Protein AF-A0A1J5I561-F1 (afdb_monomer_lite)

Secondary structure (DSSP, 8-state):
--HHHHHHHHHHHHHHHTTS-TTHHHHHHHHHHHH-HHHHHHHHHHTT--HHHHHHHHHS-HHHHHHHT--

Foldseek 3Di:
DDPVVLVVVLVVCLVVLLPDDPLVNLLVLLVLCLVPVVSSLSNCVSNVHDSVSSVVLVPDDPVVSCVVSVD

pLDDT: mean 96.18, std 3.51, range [74.06, 98.19]

Radius of gyration: 11.68 Å; chains: 1; bounding box: 26×23×29 Å

Structure (mmCIF, N/CA/C/O backbone):
data_AF-A0A1J5I561-F1
#
_entry.id   AF-A0A1J5I561-F1
#
loop_
_atom_site.group_PDB
_atom_site.id
_atom_site.type_symbol
_atom_site.label_atom_id
_atom_site.label_alt_id
_atom_site.label_comp_id
_atom_site.label_asym_id
_atom_site.label_entity_id
_atom_site.label_seq_id
_atom_site.pdbx_PDB_ins_code
_atom_site.Cartn_x
_atom_site.Cartn_y
_atom_site.Cartn_z
_atom_site.occupancy
_atom_site.B_iso_or_equiv
_atom_site.auth_seq_id
_atom_site.auth_comp_id
_atom_site.auth_asym_id
_atom_site.auth_atom_id
_atom_site.pdbx_PDB_model_num
ATOM 1 N N . MET A 1 1 ? 15.064 4.880 -12.907 1.00 74.06 1 MET A N 1
ATOM 2 C CA . MET A 1 1 ? 14.811 3.496 -12.456 1.00 74.06 1 MET A CA 1
ATOM 3 C C . MET A 1 1 ? 14.426 2.663 -13.659 1.00 74.06 1 MET A C 1
ATOM 5 O O . MET A 1 1 ? 13.637 3.135 -14.472 1.00 74.06 1 MET A O 1
ATOM 9 N N . THR A 1 2 ? 14.993 1.469 -13.788 1.00 96.06 2 THR A N 1
ATOM 10 C CA . THR A 1 2 ? 14.576 0.484 -14.794 1.00 96.06 2 THR A CA 1
ATOM 11 C C . THR A 1 2 ? 13.227 -0.142 -14.413 1.00 96.06 2 THR A C 1
ATOM 13 O O . THR A 1 2 ? 12.700 0.105 -13.325 1.00 96.06 2 THR A O 1
ATOM 16 N N . VAL A 1 3 ? 12.633 -0.943 -15.305 1.00 93.62 3 VAL A N 1
ATOM 17 C CA . VAL A 1 3 ? 11.435 -1.739 -14.970 1.00 93.62 3 VAL A CA 1
ATOM 18 C C . VAL A 1 3 ? 11.740 -2.680 -13.801 1.00 93.62 3 VAL A C 1
ATOM 20 O O . VAL A 1 3 ? 11.027 -2.647 -12.805 1.00 93.62 3 VAL A O 1
ATOM 23 N N . THR A 1 4 ? 12.864 -3.396 -13.867 1.00 96.69 4 THR A N 1
ATOM 24 C CA . THR A 1 4 ? 13.336 -4.300 -12.812 1.00 96.69 4 THR A CA 1
ATOM 25 C C . THR A 1 4 ? 13.504 -3.597 -11.463 1.00 96.69 4 THR A C 1
ATOM 27 O O . THR A 1 4 ? 13.055 -4.118 -10.446 1.00 96.69 4 THR A O 1
ATOM 30 N N . ASP A 1 5 ? 14.073 -2.385 -11.434 1.00 97.38 5 ASP A N 1
ATOM 31 C CA . ASP A 1 5 ? 14.219 -1.630 -10.178 1.00 97.38 5 ASP A CA 1
ATOM 32 C C . ASP A 1 5 ? 12.861 -1.298 -9.547 1.00 97.38 5 ASP A C 1
ATOM 34 O O . ASP A 1 5 ? 12.721 -1.312 -8.323 1.00 97.38 5 ASP A O 1
ATOM 38 N N . ARG A 1 6 ? 11.848 -0.986 -10.369 1.00 95.75 6 ARG A N 1
ATOM 39 C CA . ARG A 1 6 ? 10.488 -0.713 -9.879 1.00 95.75 6 ARG A CA 1
ATOM 40 C C . ARG A 1 6 ? 9.832 -1.974 -9.329 1.00 95.75 6 ARG A C 1
ATOM 42 O O . ARG A 1 6 ? 9.160 -1.899 -8.304 1.00 95.75 6 ARG A O 1
ATOM 49 N N . ASP A 1 7 ? 10.054 -3.115 -9.969 1.00 96.56 7 ASP A N 1
ATOM 50 C CA . ASP A 1 7 ? 9.518 -4.402 -9.523 1.00 96.56 7 ASP A CA 1
ATOM 51 C C . ASP A 1 7 ? 10.136 -4.820 -8.182 1.00 96.56 7 ASP A C 1
ATOM 53 O O . ASP A 1 7 ? 9.409 -5.169 -7.250 1.00 96.56 7 ASP A O 1
ATOM 57 N N . HIS A 1 8 ? 11.459 -4.681 -8.041 1.00 98.00 8 HIS A N 1
ATOM 58 C CA . HIS A 1 8 ? 12.154 -4.896 -6.770 1.00 98.00 8 HIS A CA 1
ATOM 59 C C . HIS A 1 8 ? 11.661 -3.942 -5.679 1.00 98.00 8 HIS A C 1
ATOM 61 O O . HIS A 1 8 ? 11.429 -4.369 -4.549 1.00 98.00 8 HIS A O 1
ATOM 67 N N . LEU A 1 9 ? 11.456 -2.660 -6.004 1.00 97.38 9 LEU A N 1
AT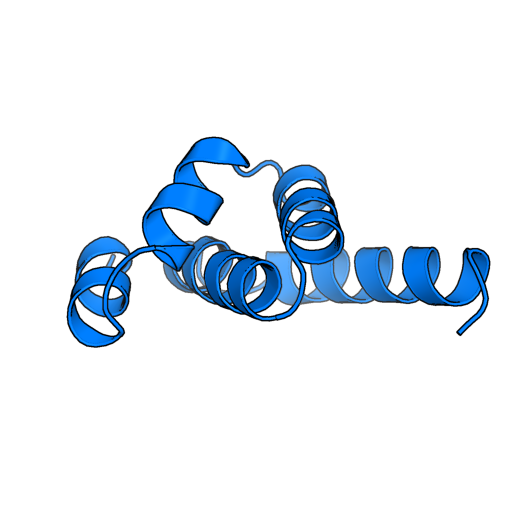OM 68 C CA . LEU A 1 9 ? 10.933 -1.686 -5.048 1.00 97.38 9 LEU A CA 1
ATOM 69 C C . LEU A 1 9 ? 9.545 -2.093 -4.535 1.00 97.38 9 LEU A C 1
ATOM 71 O O . LEU A 1 9 ? 9.320 -2.080 -3.326 1.00 97.38 9 LEU A O 1
ATOM 75 N N . VAL A 1 10 ? 8.633 -2.489 -5.429 1.00 97.81 10 VAL A N 1
ATOM 76 C CA . VAL A 1 10 ? 7.298 -2.970 -5.040 1.00 97.81 10 VAL A CA 1
ATOM 77 C C . VAL A 1 10 ? 7.408 -4.208 -4.147 1.00 97.81 10 VAL A C 1
ATOM 79 O O . VAL A 1 10 ? 6.795 -4.232 -3.082 1.00 97.81 10 VAL A O 1
ATOM 82 N N . GLY A 1 11 ? 8.221 -5.200 -4.525 1.00 98.00 11 GLY A N 1
ATOM 83 C CA . GLY A 1 11 ? 8.413 -6.424 -3.737 1.00 98.00 11 GLY A CA 1
ATOM 84 C C . GLY A 1 11 ? 8.968 -6.162 -2.333 1.00 98.00 11 GLY A C 1
ATOM 85 O O . GLY A 1 11 ? 8.460 -6.708 -1.351 1.00 98.00 11 GLY A O 1
ATOM 86 N N . ASN A 1 12 ? 9.952 -5.268 -2.214 1.00 98.19 12 ASN A N 1
ATOM 87 C CA . ASN A 1 12 ? 10.521 -4.865 -0.927 1.00 98.19 12 ASN A CA 1
ATOM 88 C C . ASN A 1 12 ? 9.482 -4.160 -0.046 1.00 98.19 12 ASN A C 1
ATOM 90 O O . ASN A 1 12 ? 9.364 -4.469 1.141 1.00 98.19 12 ASN A O 1
ATOM 94 N N . ILE A 1 13 ? 8.702 -3.238 -0.621 1.00 98.00 13 ILE A N 1
ATOM 95 C CA . ILE A 1 13 ? 7.640 -2.537 0.110 1.00 98.00 13 ILE A CA 1
ATOM 96 C C . ILE A 1 13 ? 6.590 -3.532 0.598 1.00 98.00 13 ILE A C 1
ATOM 98 O O . ILE A 1 13 ? 6.266 -3.506 1.777 1.00 98.00 13 ILE A O 1
ATOM 102 N N . VAL A 1 14 ? 6.088 -4.417 -0.265 1.00 98.00 14 VAL A N 1
ATOM 103 C CA . VAL A 1 14 ? 5.079 -5.428 0.099 1.00 98.00 14 VAL A CA 1
ATOM 104 C C . VAL A 1 14 ? 5.585 -6.324 1.232 1.00 98.00 14 VAL A C 1
ATOM 106 O O . VAL A 1 14 ? 4.886 -6.510 2.227 1.00 98.00 14 VAL A O 1
ATOM 109 N N . THR A 1 15 ? 6.825 -6.809 1.128 1.00 97.94 15 THR A N 1
ATOM 110 C CA . THR A 1 15 ? 7.445 -7.688 2.134 1.00 97.94 15 THR A CA 1
ATOM 111 C C . THR A 1 15 ? 7.511 -7.029 3.511 1.00 97.94 15 THR A C 1
ATOM 113 O O . THR A 1 15 ? 7.175 -7.651 4.517 1.00 97.94 15 THR A O 1
ATOM 116 N N . HIS A 1 16 ? 7.927 -5.763 3.579 1.00 97.56 16 HIS A N 1
ATOM 117 C CA . HIS A 1 16 ? 8.099 -5.076 4.859 1.00 97.56 16 HIS A CA 1
ATOM 118 C C . HIS A 1 16 ? 6.810 -4.436 5.385 1.00 97.56 16 HIS A C 1
ATOM 120 O O . HIS A 1 16 ? 6.562 -4.456 6.590 1.00 97.56 16 HIS A O 1
ATOM 126 N N . LEU A 1 17 ? 5.969 -3.887 4.508 1.00 96.94 17 LEU A N 1
ATOM 127 C CA . LEU A 1 17 ? 4.712 -3.248 4.892 1.00 96.94 17 LEU A CA 1
ATOM 128 C C . LEU A 1 17 ? 3.668 -4.276 5.348 1.00 96.94 17 LEU A C 1
ATOM 130 O O . LEU A 1 17 ? 2.873 -3.957 6.229 1.00 96.94 17 LEU A O 1
ATOM 134 N N . GLY A 1 18 ? 3.715 -5.515 4.846 1.00 94.88 18 GLY A N 1
ATOM 135 C CA . GLY A 1 18 ? 2.844 -6.602 5.307 1.00 94.88 18 GLY A CA 1
ATOM 136 C C . GLY A 1 18 ? 3.014 -6.953 6.793 1.00 94.88 18 GLY A C 1
ATOM 137 O O . GLY A 1 18 ? 2.084 -7.459 7.415 1.00 94.88 18 GLY A O 1
ATOM 138 N N . ALA A 1 19 ? 4.166 -6.630 7.393 1.00 95.62 19 ALA A N 1
ATOM 139 C CA . ALA A 1 19 ? 4.410 -6.788 8.830 1.00 95.62 19 ALA A CA 1
ATOM 140 C C . ALA A 1 19 ? 3.901 -5.600 9.674 1.00 95.62 19 ALA A C 1
ATOM 142 O O . ALA A 1 19 ? 3.926 -5.654 10.906 1.00 95.62 19 ALA A O 1
ATOM 143 N N . ALA A 1 20 ? 3.452 -4.512 9.042 1.00 96.38 20 ALA A N 1
ATOM 144 C CA . ALA A 1 20 ? 2.876 -3.376 9.748 1.00 96.38 20 ALA A CA 1
ATOM 145 C C . ALA A 1 20 ? 1.460 -3.693 10.255 1.00 96.38 20 ALA A C 1
ATOM 147 O O . ALA A 1 20 ? 0.778 -4.587 9.751 1.00 96.38 20 ALA A O 1
ATOM 148 N N . GLN A 1 21 ? 0.984 -2.905 11.227 1.00 96.62 21 GLN A N 1
ATOM 149 C CA . GLN A 1 21 ? -0.399 -2.996 11.705 1.00 96.62 21 GLN A CA 1
ATOM 150 C C . GLN A 1 21 ? -1.376 -2.904 10.526 1.00 96.62 21 GLN A C 1
ATOM 152 O O . GLN A 1 21 ? -1.207 -2.043 9.661 1.00 96.62 21 GLN A O 1
ATOM 157 N N . GLN A 1 22 ? -2.425 -3.731 10.536 1.00 94.56 22 GLN A N 1
ATOM 158 C CA . GLN A 1 22 ? -3.403 -3.830 9.443 1.00 94.56 22 GLN A CA 1
ATOM 159 C C . GLN A 1 22 ? -3.984 -2.476 9.031 1.00 94.56 22 GLN A C 1
ATOM 161 O O . GLN A 1 22 ? -4.164 -2.206 7.856 1.00 94.56 22 GLN A O 1
ATOM 166 N N . ARG A 1 23 ? -4.171 -1.565 9.982 1.00 96.06 23 ARG A N 1
ATOM 167 C CA . ARG A 1 23 ? -4.645 -0.198 9.736 1.00 96.06 23 ARG A CA 1
ATOM 168 C C . ARG A 1 23 ? -3.648 0.708 9.002 1.00 96.06 23 ARG A C 1
ATOM 170 O O . ARG A 1 23 ? -4.026 1.648 8.306 1.00 96.06 23 ARG A O 1
ATOM 177 N N . ILE A 1 24 ? -2.348 0.459 9.176 1.00 96.62 24 ILE A N 1
ATOM 178 C CA . ILE A 1 24 ? -1.263 1.242 8.564 1.00 96.62 24 ILE A CA 1
ATOM 179 C C . ILE A 1 24 ? -1.108 0.858 7.095 1.00 96.62 24 ILE A C 1
ATOM 181 O O . ILE A 1 24 ? -0.855 1.729 6.266 1.00 96.62 24 ILE A O 1
ATOM 185 N N . GLN A 1 25 ? -1.314 -0.417 6.777 1.00 97.25 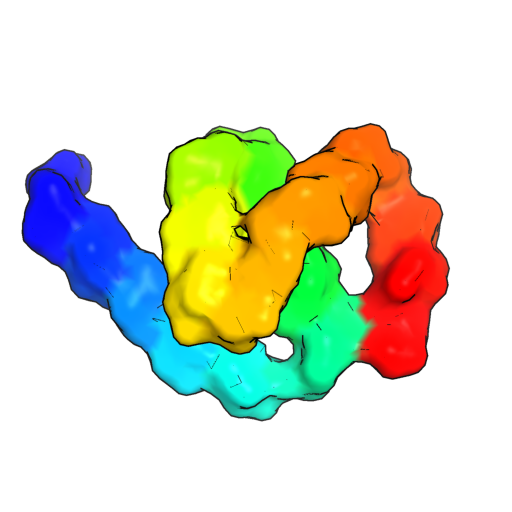25 GLN A N 1
ATOM 186 C CA . GLN A 1 25 ? -1.207 -0.973 5.434 1.00 97.25 25 GLN A CA 1
ATOM 187 C C . GLN A 1 25 ? -2.003 -0.172 4.373 1.00 97.25 25 GLN A C 1
ATOM 189 O O . GLN A 1 25 ? -1.373 0.445 3.507 1.00 97.25 25 GLN A O 1
ATOM 194 N N . PRO A 1 26 ? -3.344 -0.041 4.455 1.00 96.88 26 PRO A N 1
ATOM 195 C CA . PRO A 1 26 ? -4.132 0.698 3.470 1.00 96.88 26 PRO A CA 1
ATOM 196 C C . PRO A 1 26 ? -3.869 2.208 3.521 1.00 96.88 26 PRO A C 1
ATOM 198 O O . PRO A 1 26 ? -3.913 2.878 2.489 1.00 96.88 26 PRO A O 1
ATOM 201 N N . ARG A 1 27 ? -3.526 2.763 4.694 1.00 97.81 27 ARG A N 1
ATOM 202 C CA . ARG A 1 27 ? -3.155 4.182 4.824 1.00 97.81 27 ARG A CA 1
ATOM 203 C C . ARG A 1 27 ? -1.893 4.504 4.028 1.00 97.81 27 ARG A C 1
ATOM 205 O O . ARG A 1 27 ? -1.850 5.531 3.349 1.00 97.81 27 ARG A O 1
ATOM 212 N N . GLN A 1 28 ? -0.882 3.646 4.126 1.00 98.00 28 GLN A N 1
ATOM 213 C CA . GLN A 1 28 ? 0.381 3.815 3.423 1.00 98.00 28 GLN A CA 1
ATOM 214 C C . GLN A 1 28 ? 0.206 3.583 1.919 1.00 98.00 28 GLN A C 1
ATOM 216 O O . GLN A 1 28 ? 0.664 4.406 1.129 1.00 98.00 28 GLN A O 1
ATOM 221 N N . CYS A 1 29 ? -0.538 2.548 1.511 1.00 97.75 29 CYS A N 1
ATOM 222 C CA . CYS A 1 29 ? -0.886 2.339 0.103 1.00 97.75 29 CYS A CA 1
ATOM 223 C C . CYS A 1 29 ? -1.599 3.554 -0.505 1.00 97.75 29 CYS A C 1
ATOM 225 O O . CYS A 1 29 ? -1.282 3.962 -1.619 1.00 97.75 29 CYS A O 1
ATOM 227 N N . ALA A 1 30 ? -2.483 4.211 0.252 1.00 98.06 30 ALA A N 1
ATOM 228 C CA . ALA A 1 30 ? -3.154 5.420 -0.210 1.00 98.06 30 ALA A CA 1
ATOM 229 C C . ALA A 1 30 ? -2.181 6.595 -0.410 1.00 98.06 30 ALA A C 1
ATOM 231 O O . ALA A 1 30 ? -2.419 7.458 -1.251 1.00 98.06 30 ALA A O 1
ATOM 232 N N . LEU A 1 31 ? -1.088 6.670 0.357 1.00 98.19 31 LEU A N 1
ATOM 233 C CA . LEU A 1 31 ? -0.033 7.664 0.129 1.00 98.19 31 LEU A CA 1
ATOM 234 C C . LEU A 1 31 ? 0.775 7.344 -1.131 1.00 98.19 31 LEU A C 1
ATOM 236 O O . LEU A 1 31 ? 1.071 8.267 -1.886 1.00 98.19 31 LEU A O 1
ATOM 240 N N . PHE A 1 32 ? 1.053 6.066 -1.402 1.00 98.00 32 PHE A N 1
ATOM 241 C CA . PHE A 1 32 ? 1.678 5.660 -2.660 1.00 98.00 32 PHE A CA 1
ATOM 242 C C . PHE A 1 32 ? 0.799 6.009 -3.863 1.00 98.00 32 PHE A C 1
ATOM 244 O O . PHE A 1 32 ? 1.308 6.633 -4.783 1.00 98.00 32 PHE A O 1
ATOM 251 N N . CYS A 1 33 ? -0.516 5.755 -3.812 1.00 97.00 33 CYS A N 1
ATOM 252 C CA . CYS A 1 33 ? -1.442 6.163 -4.879 1.00 97.00 33 CYS A CA 1
ATOM 253 C C . CYS A 1 33 ? -1.464 7.681 -5.120 1.00 97.00 33 CYS A C 1
ATOM 255 O O . CYS A 1 33 ? -1.637 8.113 -6.255 1.00 97.00 33 CYS A O 1
ATOM 257 N N . LYS A 1 34 ? -1.297 8.506 -4.072 1.00 96.56 34 LYS A N 1
ATOM 258 C CA . LYS A 1 34 ? -1.199 9.970 -4.237 1.00 96.56 34 LYS A CA 1
ATOM 259 C C . LYS A 1 34 ? 0.100 10.405 -4.911 1.00 96.56 34 LYS A C 1
ATOM 261 O O . LYS A 1 34 ? 0.109 11.462 -5.531 1.00 96.56 34 LYS A O 1
ATOM 266 N N . ALA A 1 35 ? 1.180 9.649 -4.727 1.00 96.94 35 ALA A N 1
ATOM 267 C CA . ALA A 1 35 ? 2.463 9.929 -5.359 1.00 96.94 35 ALA A CA 1
ATOM 268 C C . ALA A 1 35 ? 2.481 9.442 -6.815 1.00 96.94 35 ALA A C 1
ATOM 270 O O . ALA A 1 35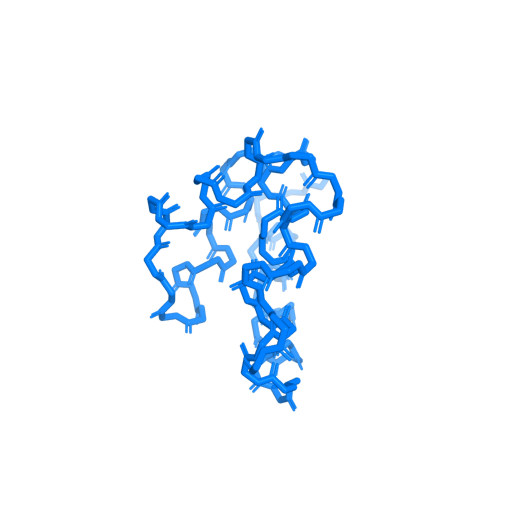 ? 2.898 10.183 -7.699 1.00 96.94 35 ALA A O 1
ATOM 271 N N . ASP A 1 36 ? 2.006 8.219 -7.050 1.00 96.94 36 ASP A N 1
ATOM 272 C CA . ASP A 1 36 ? 1.866 7.600 -8.365 1.00 96.94 36 ASP A CA 1
ATOM 273 C C . ASP A 1 36 ? 0.779 6.510 -8.311 1.00 96.94 36 ASP A C 1
ATOM 275 O O . ASP A 1 36 ? 0.832 5.582 -7.495 1.00 96.94 36 ASP A O 1
ATOM 279 N N . GLN A 1 37 ? -0.236 6.633 -9.171 1.00 95.75 37 GLN A N 1
ATOM 280 C CA . GLN A 1 37 ? -1.418 5.770 -9.124 1.00 95.75 37 GLN A CA 1
ATOM 281 C C . GLN A 1 37 ? -1.093 4.311 -9.479 1.00 95.75 37 GLN A C 1
ATOM 283 O O . GLN A 1 37 ? -1.600 3.404 -8.820 1.00 95.75 37 GLN A O 1
ATOM 288 N N . ASP A 1 38 ? -0.239 4.067 -10.478 1.00 95.25 38 ASP A N 1
ATOM 289 C CA . ASP A 1 38 ? 0.159 2.709 -10.871 1.00 95.25 38 ASP A CA 1
ATOM 290 C C . ASP A 1 38 ? 0.980 2.048 -9.760 1.00 95.25 38 ASP A C 1
ATOM 292 O O . ASP A 1 38 ? 0.687 0.933 -9.330 1.00 95.25 38 ASP A O 1
ATOM 296 N N . HIS A 1 39 ? 1.953 2.771 -9.210 1.00 96.38 39 HIS A N 1
ATOM 297 C CA . HIS A 1 39 ?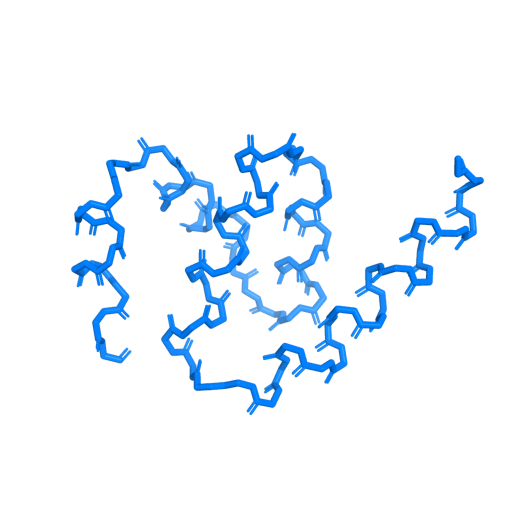 2.783 2.280 -8.122 1.00 96.38 39 HIS A CA 1
ATOM 298 C C . HIS A 1 39 ? 1.950 1.907 -6.891 1.00 96.38 39 HIS A C 1
ATOM 300 O O . HIS A 1 39 ? 2.104 0.813 -6.344 1.00 96.38 39 HIS A O 1
ATOM 306 N N . GLY A 1 40 ? 1.028 2.781 -6.480 1.00 96.81 40 GLY A N 1
ATOM 307 C CA . GLY A 1 40 ? 0.141 2.512 -5.353 1.00 96.81 40 GLY A CA 1
ATOM 308 C C . GLY A 1 40 ? -0.768 1.302 -5.577 1.00 96.81 40 GLY A C 1
ATOM 309 O O . GLY A 1 40 ? -0.888 0.468 -4.677 1.00 96.81 40 GLY A O 1
ATOM 310 N N . ARG A 1 41 ? -1.327 1.139 -6.787 1.00 96.44 41 ARG A N 1
ATOM 311 C CA . ARG A 1 41 ? -2.112 -0.050 -7.172 1.00 96.44 41 ARG A CA 1
ATOM 312 C C . ARG A 1 41 ? -1.290 -1.328 -7.090 1.00 96.44 41 ARG A C 1
ATOM 314 O O . ARG A 1 41 ? -1.761 -2.324 -6.549 1.00 96.44 41 ARG A O 1
ATOM 321 N N . ARG A 1 42 ? -0.055 -1.299 -7.592 1.00 97.56 42 ARG A N 1
ATOM 322 C CA . ARG A 1 42 ? 0.849 -2.455 -7.576 1.00 97.56 42 ARG A CA 1
ATOM 323 C C . ARG A 1 42 ? 1.223 -2.873 -6.156 1.00 97.56 42 ARG A C 1
ATOM 325 O O . ARG A 1 42 ? 1.226 -4.065 -5.861 1.00 97.56 42 ARG A O 1
ATOM 332 N N . VAL A 1 43 ? 1.488 -1.912 -5.270 1.00 97.94 43 VAL A N 1
ATOM 333 C CA . VAL A 1 43 ? 1.745 -2.199 -3.850 1.00 97.94 43 VAL A CA 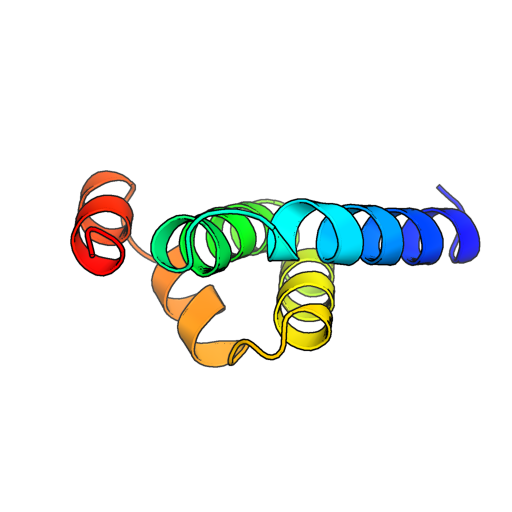1
ATOM 334 C C . VAL A 1 43 ? 0.482 -2.732 -3.164 1.00 97.94 43 VAL A C 1
ATOM 336 O O . VAL A 1 43 ? 0.564 -3.731 -2.457 1.00 97.94 43 VAL A O 1
ATOM 339 N N . ALA A 1 44 ? -0.685 -2.117 -3.392 1.00 97.50 44 ALA A N 1
ATOM 340 C CA . ALA A 1 44 ? -1.958 -2.575 -2.828 1.00 97.50 44 ALA A CA 1
ATOM 341 C C . ALA A 1 44 ? -2.289 -4.019 -3.244 1.00 97.50 44 ALA A C 1
ATOM 343 O O . ALA A 1 44 ? -2.575 -4.849 -2.383 1.00 97.50 44 ALA A O 1
ATOM 344 N N . ALA A 1 45 ? -2.153 -4.338 -4.535 1.00 96.94 45 ALA A N 1
ATOM 345 C CA . ALA A 1 45 ? -2.368 -5.682 -5.062 1.00 96.94 45 ALA A CA 1
ATOM 346 C C . ALA A 1 45 ? -1.399 -6.707 -4.450 1.00 96.94 45 ALA A C 1
ATOM 348 O O . ALA A 1 45 ? -1.825 -7.785 -4.044 1.00 96.94 45 ALA A O 1
ATOM 349 N N . GLY A 1 46 ? -0.112 -6.361 -4.321 1.00 96.31 46 GLY A N 1
ATOM 350 C CA . GLY A 1 46 ? 0.877 -7.226 -3.671 1.00 96.31 46 GLY A CA 1
ATOM 351 C C . GLY A 1 46 ? 0.592 -7.480 -2.186 1.00 96.31 46 GLY A C 1
ATOM 352 O O . GLY A 1 46 ? 0.967 -8.524 -1.664 1.00 96.31 46 GLY A O 1
ATOM 353 N N . MET A 1 47 ? -0.114 -6.563 -1.519 1.00 95.00 47 MET A N 1
ATOM 354 C CA . MET A 1 47 ? -0.567 -6.725 -0.134 1.00 95.00 47 MET A CA 1
ATOM 355 C C . MET A 1 47 ? -1.941 -7.403 -0.005 1.00 95.00 47 MET A C 1
ATOM 357 O O . MET A 1 47 ? -2.435 -7.561 1.109 1.00 95.00 47 MET A O 1
ATOM 361 N N . GLY A 1 48 ? -2.584 -7.785 -1.114 1.00 95.81 48 GLY A N 1
ATOM 362 C CA . GLY A 1 48 ? -3.936 -8.351 -1.100 1.00 95.81 48 GLY A CA 1
ATOM 363 C C . GLY A 1 48 ? -5.032 -7.348 -0.714 1.00 95.81 48 GLY A C 1
ATOM 364 O O . GLY A 1 48 ? -6.114 -7.754 -0.297 1.00 95.81 48 GLY A O 1
ATOM 365 N N . LEU A 1 49 ? -4.761 -6.044 -0.831 1.00 96.12 49 LEU A N 1
ATOM 366 C CA . LEU A 1 49 ? -5.735 -4.979 -0.594 1.00 96.12 49 LEU A CA 1
ATOM 367 C C . LEU A 1 49 ? -6.517 -4.671 -1.874 1.00 96.12 49 LEU A C 1
ATOM 369 O O . LEU A 1 49 ? -5.973 -4.750 -2.975 1.00 96.12 49 LEU A O 1
ATOM 373 N N . ASP A 1 50 ? -7.770 -4.241 -1.723 1.00 95.50 50 ASP A N 1
ATOM 374 C CA . ASP A 1 50 ? -8.576 -3.746 -2.840 1.00 95.50 50 ASP A CA 1
ATOM 375 C C . ASP A 1 50 ? -8.012 -2.411 -3.377 1.00 95.50 50 ASP A C 1
ATOM 377 O O . ASP A 1 50 ? -8.010 -1.411 -2.644 1.00 95.50 50 ASP A O 1
ATOM 381 N N . PRO A 1 51 ? -7.556 -2.349 -4.646 1.00 93.06 51 PRO A N 1
ATOM 382 C CA . PRO A 1 51 ? -7.035 -1.119 -5.233 1.00 93.06 51 PRO A CA 1
ATOM 383 C C . PRO A 1 51 ? -8.056 0.026 -5.231 1.00 93.06 51 PRO A C 1
ATOM 385 O O . PRO A 1 51 ? -7.679 1.171 -4.978 1.00 93.06 51 PRO A O 1
ATOM 388 N N . ALA A 1 52 ? -9.345 -0.269 -5.436 1.00 95.06 52 ALA A N 1
ATOM 389 C CA . ALA A 1 52 ? -10.388 0.754 -5.454 1.00 95.06 52 ALA A CA 1
ATOM 390 C C . ALA A 1 52 ? -10.575 1.394 -4.067 1.00 95.06 52 ALA A C 1
ATOM 392 O O . ALA A 1 52 ? -10.630 2.621 -3.949 1.00 95.06 52 ALA A O 1
ATOM 393 N N . GLY A 1 53 ? -10.586 0.587 -3.001 1.00 95.50 53 GLY A N 1
ATOM 394 C CA . GLY A 1 53 ? -10.606 1.077 -1.622 1.00 95.50 53 GLY A CA 1
ATOM 395 C C . GLY A 1 53 ? -9.397 1.953 -1.271 1.00 95.50 53 GLY A C 1
ATOM 396 O O . GLY A 1 53 ? -9.541 2.998 -0.631 1.00 95.50 53 GLY A O 1
ATOM 397 N N . VAL A 1 54 ? -8.200 1.584 -1.734 1.00 96.50 54 VAL A N 1
ATOM 398 C CA . VAL A 1 54 ? -6.981 2.383 -1.522 1.00 96.50 54 VAL A CA 1
ATOM 399 C C . VAL A 1 54 ? -7.033 3.714 -2.283 1.00 96.50 54 VAL A C 1
ATOM 401 O O . VAL A 1 54 ? -6.627 4.748 -1.746 1.00 96.50 54 VAL A O 1
ATOM 404 N N . GLU A 1 55 ? -7.553 3.726 -3.509 1.00 96.31 55 GLU A N 1
ATOM 405 C CA . GLU A 1 55 ? -7.753 4.954 -4.289 1.00 96.31 55 GLU A CA 1
ATOM 406 C C . GLU A 1 55 ? -8.778 5.889 -3.644 1.00 96.31 55 GLU A C 1
ATOM 408 O O . GLU A 1 55 ? -8.544 7.098 -3.560 1.00 96.31 55 GLU A O 1
ATOM 413 N N . ALA A 1 56 ? -9.866 5.340 -3.099 1.00 97.31 56 ALA A N 1
ATOM 414 C CA . ALA A 1 56 ? -10.833 6.117 -2.332 1.00 97.31 56 ALA A CA 1
ATOM 415 C C . ALA A 1 56 ? -10.171 6.787 -1.114 1.00 97.31 56 ALA A C 1
ATOM 417 O O . ALA A 1 56 ? -10.355 7.983 -0.887 1.00 97.31 56 ALA A O 1
ATOM 418 N N . LEU A 1 57 ? -9.323 6.062 -0.373 1.00 97.75 57 LEU A N 1
ATOM 419 C CA . LEU A 1 57 ? -8.536 6.628 0.732 1.00 97.75 57 LEU A CA 1
ATOM 420 C C . LEU A 1 57 ? -7.536 7.699 0.259 1.00 97.75 57 LEU A C 1
ATOM 422 O O . LEU A 1 57 ? -7.259 8.654 0.987 1.00 97.75 57 LEU A O 1
ATOM 426 N N . ALA A 1 58 ? -6.972 7.561 -0.942 1.00 97.62 58 ALA A N 1
ATOM 427 C CA . ALA A 1 58 ? -6.032 8.524 -1.517 1.00 97.62 58 ALA A CA 1
ATOM 428 C C . ALA A 1 58 ? -6.708 9.859 -1.878 1.00 97.62 58 ALA A C 1
ATOM 430 O O . ALA A 1 58 ? -6.090 10.926 -1.731 1.00 97.62 58 ALA A O 1
ATOM 431 N N . ALA A 1 59 ? -7.974 9.797 -2.302 1.00 97.50 59 ALA A N 1
ATOM 432 C CA . ALA A 1 59 ? -8.813 10.952 -2.610 1.00 97.50 59 ALA A CA 1
ATOM 433 C C . ALA A 1 59 ? -9.269 11.724 -1.357 1.00 97.50 59 ALA A C 1
ATOM 435 O O . ALA A 1 59 ? -9.575 12.911 -1.448 1.00 97.50 59 ALA A O 1
ATOM 436 N N . MET A 1 60 ? -9.266 11.090 -0.181 1.00 97.81 60 MET A N 1
ATOM 437 C CA . MET A 1 60 ? -9.617 11.744 1.082 1.00 97.81 60 MET A CA 1
ATOM 438 C C . MET A 1 60 ? -8.591 12.804 1.517 1.00 97.81 60 MET A C 1
ATOM 440 O O . MET A 1 60 ? -7.399 12.773 1.164 1.00 97.81 60 MET A O 1
ATOM 444 N N . SER A 1 61 ? -9.051 13.711 2.387 1.00 97.19 61 SER A N 1
ATOM 445 C CA . SER A 1 61 ? -8.168 14.565 3.183 1.00 97.19 61 SER A CA 1
ATOM 446 C C . SER A 1 61 ? -7.248 13.720 4.077 1.00 97.19 61 SER A C 1
ATOM 448 O O . SER A 1 61 ? -7.406 12.501 4.236 1.00 97.19 61 SER A O 1
ATOM 450 N N . ARG A 1 62 ? -6.227 14.353 4.659 1.00 95.38 62 ARG A N 1
ATOM 451 C CA . ARG A 1 62 ? -5.319 13.655 5.574 1.00 95.38 62 ARG A CA 1
ATOM 452 C C . ARG A 1 62 ? -6.065 13.200 6.827 1.00 95.38 62 ARG A C 1
ATOM 454 O O . ARG A 1 62 ? -5.924 12.039 7.207 1.00 95.38 62 ARG A O 1
ATOM 461 N N . GLU A 1 63 ? -6.851 14.084 7.435 1.00 97.00 63 GLU A N 1
ATOM 462 C CA . GLU A 1 63 ? -7.620 13.800 8.646 1.00 97.00 63 GLU A CA 1
ATOM 463 C C . GLU A 1 63 ? -8.625 12.665 8.417 1.00 97.00 63 GLU A C 1
ATOM 465 O O . GLU A 1 63 ? -8.701 11.728 9.216 1.00 97.00 63 GLU A O 1
ATOM 470 N N . ASP A 1 64 ? -9.352 12.704 7.298 1.00 98.00 64 ASP A N 1
ATOM 471 C CA . ASP A 1 64 ? -10.386 11.712 6.994 1.00 98.00 64 ASP A CA 1
ATOM 472 C C . ASP A 1 64 ? -9.792 10.335 6.735 1.00 98.00 64 ASP A C 1
ATOM 474 O O . ASP A 1 64 ? -10.291 9.342 7.256 1.00 98.00 64 ASP A O 1
ATOM 478 N N . ARG A 1 65 ? -8.670 10.261 6.016 1.00 97.50 65 ARG A N 1
ATOM 479 C CA . ARG A 1 65 ? -7.968 8.994 5.796 1.00 97.50 65 ARG A CA 1
ATOM 480 C C . ARG A 1 65 ? -7.407 8.409 7.083 1.00 97.50 65 ARG A C 1
ATOM 482 O O . ARG A 1 65 ? -7.452 7.193 7.259 1.00 97.50 65 ARG A O 1
ATOM 489 N N . VAL A 1 66 ? -6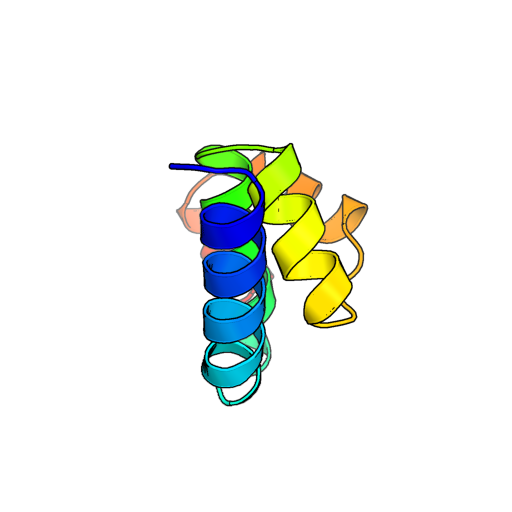.872 9.238 7.983 1.00 96.50 66 VAL A N 1
ATOM 490 C CA . VAL A 1 66 ? -6.423 8.770 9.305 1.00 96.50 66 VAL A CA 1
ATOM 491 C C . VAL A 1 66 ? -7.604 8.186 10.076 1.00 96.50 66 VAL A C 1
ATOM 493 O O . VAL A 1 66 ? -7.482 7.083 10.604 1.00 96.50 66 VAL A O 1
ATOM 496 N N . ARG A 1 67 ? -8.752 8.874 10.070 1.00 97.50 67 ARG A N 1
ATOM 497 C CA . ARG A 1 67 ? -9.986 8.413 10.716 1.00 97.50 67 ARG A CA 1
ATOM 498 C C . ARG A 1 67 ? -10.522 7.115 10.101 1.00 97.50 67 ARG A C 1
ATOM 500 O O . ARG A 1 67 ? -10.848 6.196 10.842 1.00 97.50 67 ARG A O 1
ATOM 507 N N . ALA A 1 68 ? -10.534 7.004 8.774 1.00 97.12 68 ALA A N 1
ATOM 508 C CA . ALA A 1 68 ? -10.978 5.816 8.039 1.00 97.12 68 ALA A CA 1
ATOM 509 C C . ALA A 1 68 ? -10.086 4.581 8.265 1.00 97.12 68 ALA A C 1
ATOM 511 O O . ALA A 1 68 ? -10.496 3.463 7.986 1.00 97.12 68 ALA A O 1
ATOM 512 N N . THR A 1 69 ? -8.871 4.778 8.780 1.00 96.62 69 THR A N 1
ATOM 513 C CA . THR A 1 69 ? -7.884 3.718 9.050 1.00 96.62 69 THR A CA 1
ATOM 514 C C . THR A 1 69 ? -7.458 3.713 10.521 1.00 96.62 69 THR A C 1
ATOM 516 O O . THR A 1 69 ? -6.309 3.427 10.856 1.00 96.62 69 THR A O 1
ATOM 519 N N . ALA A 1 70 ? -8.333 4.153 11.427 1.00 94.81 70 ALA A N 1
ATOM 520 C CA . ALA A 1 70 ? -7.978 4.318 12.834 1.00 94.81 70 ALA A CA 1
ATOM 521 C C . ALA A 1 70 ? -7.824 2.983 13.585 1.00 94.81 70 ALA A C 1
ATOM 523 O O . ALA A 1 70 ? -7.042 2.942 14.539 1.00 94.81 70 ALA A O 1
ATOM 524 N N . GLN A 1 71 ? -8.528 1.938 13.139 1.00 79.56 71 GLN A N 1
ATOM 525 C CA . GLN A 1 71 ? -8.616 0.613 13.763 1.00 79.56 71 GLN A CA 1
ATOM 526 C C . GLN A 1 71 ? -7.695 -0.387 13.083 1.00 79.56 71 GLN A C 1
ATOM 528 O O . GLN A 1 71 ? -7.793 -0.495 11.842 1.00 79.56 71 GLN A O 1
#

Sequence (71 aa):
MTVTDRDHLVGNIVTHLGAAQQRIQPRQCALFCKADQDHGRRVAAGMGLDPAGVEALAAMSREDRVRATAQ